Protein AF-A0A1X7SDQ3-F1 (afdb_monomer_lite)

InterPro domains:
  IPR031248 E3 ubiquitin-protein ligase RNF213 [PTHR22605] (2-149)

Secondary structure (DSSP, 8-state):
---HHHHHHHHHHHHHHHHHHSHHHHTHHHHHHH-HHHHHHHSSHHHHHHHHHHHHHHHHHHHHHHHHTGGGGGGGGTS--HHHHHHHHHHHT-TTTS---HHHHHTTS-SSTTPPPSS-EETTEE--SSS-----STTHHHHHHHHHHHHHHHHHT-

Organism: Amphimedon queenslandica (NCBI:txid400682)

Structure (mmCIF, N/CA/C/O backbone):
data_AF-A0A1X7SDQ3-F1
#
_entry.id   AF-A0A1X7SDQ3-F1
#
loop_
_atom_site.group_PDB
_atom_site.id
_atom_site.type_symbol
_atom_site.label_atom_id
_atom_site.label_alt_id
_atom_site.label_comp_id
_atom_site.label_asym_id
_atom_site.label_entity_id
_atom_site.label_seq_id
_atom_site.pdbx_PDB_ins_code
_atom_site.Cartn_x
_atom_site.Cartn_y
_atom_site.Cartn_z
_atom_site.occupancy
_atom_site.B_iso_or_equiv
_atom_site.auth_seq_id
_atom_site.auth_comp_id
_atom_site.auth_asym_id
_atom_site.auth_atom_id
_atom_site.pdbx_PDB_model_num
ATOM 1 N N . SER A 1 1 ? 13.106 -14.505 -0.544 1.00 55.88 1 SER A N 1
ATOM 2 C CA . SER A 1 1 ? 12.450 -14.187 -1.820 1.00 55.88 1 SER A CA 1
ATOM 3 C C . SER A 1 1 ? 11.308 -13.265 -1.476 1.00 55.88 1 SER A C 1
ATOM 5 O O . SER A 1 1 ? 10.543 -13.595 -0.571 1.00 55.88 1 SER A O 1
ATOM 7 N N . ASP A 1 2 ? 11.290 -12.086 -2.084 1.00 82.88 2 ASP A N 1
ATOM 8 C CA . ASP A 1 2 ? 10.194 -11.136 -1.932 1.00 82.88 2 ASP A CA 1
ATOM 9 C C . ASP A 1 2 ? 8.931 -11.758 -2.527 1.00 82.88 2 ASP A C 1
ATOM 11 O O . ASP A 1 2 ? 8.990 -12.392 -3.575 1.00 82.88 2 ASP A O 1
ATOM 15 N N . THR A 1 3 ? 7.800 -11.640 -1.839 1.00 93.31 3 THR A N 1
ATOM 16 C CA . THR A 1 3 ? 6.519 -12.183 -2.313 1.00 93.31 3 THR A CA 1
ATOM 17 C C . THR A 1 3 ? 5.495 -11.069 -2.354 1.00 93.31 3 THR A C 1
ATOM 19 O O . THR A 1 3 ? 5.543 -10.158 -1.525 1.00 93.31 3 THR A O 1
ATOM 22 N N . PHE A 1 4 ? 4.530 -11.168 -3.270 1.00 93.75 4 PHE A N 1
ATOM 23 C CA . PHE A 1 4 ? 3.450 -10.188 -3.379 1.00 93.75 4 PHE A CA 1
ATOM 24 C C . PHE A 1 4 ? 2.727 -10.004 -2.038 1.00 93.75 4 PHE A C 1
ATOM 26 O O . PHE A 1 4 ? 2.557 -8.884 -1.566 1.00 93.75 4 PHE A O 1
ATOM 33 N N . TYR A 1 5 ? 2.368 -11.114 -1.381 1.00 94.81 5 TYR A N 1
ATOM 34 C CA . TYR A 1 5 ? 1.707 -11.090 -0.077 1.00 94.81 5 TYR A CA 1
ATOM 35 C C . TYR A 1 5 ? 2.574 -10.431 1.003 1.00 94.81 5 TYR A C 1
ATOM 37 O O . TYR A 1 5 ? 2.084 -9.588 1.749 1.00 94.81 5 TYR A O 1
ATOM 45 N N . GLY A 1 6 ? 3.863 -10.780 1.076 1.00 95.75 6 GLY A N 1
ATOM 46 C CA . GLY A 1 6 ? 4.777 -10.203 2.062 1.00 95.75 6 GLY A CA 1
ATOM 47 C C . GLY A 1 6 ? 4.927 -8.689 1.904 1.00 95.75 6 GLY A C 1
ATOM 48 O O . GLY A 1 6 ? 4.816 -7.961 2.889 1.00 95.75 6 GLY A O 1
ATOM 49 N N . ALA A 1 7 ? 5.109 -8.219 0.670 1.00 96.00 7 ALA A N 1
ATOM 50 C CA . ALA A 1 7 ? 5.197 -6.797 0.352 1.00 96.00 7 ALA A CA 1
ATOM 51 C C . ALA A 1 7 ? 3.889 -6.057 0.667 1.00 96.00 7 ALA A C 1
ATOM 53 O O . ALA A 1 7 ? 3.903 -5.017 1.321 1.00 96.00 7 ALA A O 1
ATOM 54 N N . LEU A 1 8 ? 2.746 -6.631 0.284 1.00 95.69 8 LEU A N 1
ATOM 55 C CA . LEU A 1 8 ? 1.432 -6.055 0.553 1.00 95.69 8 LEU A CA 1
ATOM 56 C C . LEU A 1 8 ? 1.159 -5.905 2.057 1.00 95.69 8 LEU A C 1
ATOM 58 O O . LEU A 1 8 ? 0.722 -4.845 2.505 1.00 95.69 8 LEU A O 1
ATOM 62 N N . VAL A 1 9 ? 1.434 -6.951 2.842 1.00 95.25 9 VAL A N 1
ATOM 63 C CA . VAL A 1 9 ? 1.284 -6.910 4.304 1.00 95.25 9 VAL A CA 1
ATOM 64 C C . VAL A 1 9 ? 2.193 -5.842 4.906 1.00 95.25 9 VAL A C 1
ATOM 66 O O . VAL A 1 9 ? 1.760 -5.122 5.803 1.00 95.25 9 VAL A O 1
ATOM 69 N N . LYS A 1 10 ? 3.427 -5.707 4.404 1.00 95.25 10 LYS A N 1
ATOM 70 C CA . LYS A 1 10 ? 4.376 -4.679 4.849 1.00 95.25 10 LYS A CA 1
ATOM 71 C C . LYS A 1 10 ? 3.822 -3.269 4.613 1.00 95.25 10 LYS A C 1
ATOM 73 O O . LYS A 1 10 ? 3.771 -2.473 5.545 1.00 95.25 10 LYS A O 1
ATOM 78 N N . HIS A 1 11 ? 3.308 -3.003 3.413 1.00 96.06 11 HIS A N 1
ATOM 79 C CA . HIS A 1 11 ? 2.692 -1.722 3.053 1.00 96.06 11 HIS A CA 1
ATOM 80 C C . HIS A 1 11 ? 1.476 -1.372 3.907 1.00 96.06 11 HIS A C 1
ATOM 82 O O . HIS A 1 11 ? 1.414 -0.282 4.473 1.00 96.06 11 HIS A O 1
ATOM 88 N N . ILE A 1 12 ? 0.530 -2.305 4.057 1.00 95.25 12 ILE A N 1
ATOM 89 C CA . ILE A 1 12 ? -0.651 -2.096 4.909 1.00 95.25 12 ILE A CA 1
ATOM 90 C C . ILE A 1 12 ? -0.219 -1.845 6.354 1.00 95.25 12 ILE A C 1
ATOM 92 O O . ILE A 1 12 ? -0.734 -0.933 6.998 1.00 95.25 12 ILE A O 1
ATOM 96 N N . LYS A 1 13 ? 0.747 -2.615 6.862 1.00 94.31 13 LYS A N 1
ATOM 97 C CA . LYS A 1 13 ? 1.272 -2.430 8.214 1.00 94.31 13 LYS A CA 1
ATOM 98 C C . LYS A 1 13 ? 1.842 -1.021 8.401 1.00 94.31 13 LYS A C 1
ATOM 100 O O . LYS A 1 13 ? 1.478 -0.369 9.373 1.00 94.31 13 LYS A O 1
ATOM 105 N N . ASN A 1 14 ? 2.662 -0.529 7.475 1.00 94.38 14 ASN A N 1
ATOM 106 C CA . ASN A 1 14 ? 3.242 0.814 7.567 1.00 94.38 14 ASN A CA 1
ATOM 107 C C . ASN A 1 14 ? 2.171 1.914 7.555 1.00 94.38 14 ASN A C 1
ATOM 109 O O . ASN A 1 14 ? 2.238 2.848 8.353 1.00 94.38 14 ASN A O 1
ATOM 113 N N . LEU A 1 15 ? 1.152 1.776 6.700 1.00 94.81 15 LEU A N 1
ATOM 114 C CA . LEU A 1 15 ? 0.012 2.697 6.650 1.00 94.81 15 LEU A CA 1
ATOM 115 C C . LEU A 1 15 ? -0.771 2.710 7.971 1.00 94.81 15 LEU A C 1
ATOM 117 O O . LEU A 1 15 ? -1.158 3.771 8.461 1.00 94.81 15 LEU A O 1
ATOM 121 N N . LEU A 1 16 ? -0.987 1.539 8.575 1.00 93.44 16 LEU A N 1
ATOM 122 C CA . LEU A 1 16 ? -1.638 1.428 9.881 1.00 93.44 16 LEU A CA 1
ATOM 123 C C . LEU A 1 16 ? -0.770 2.010 11.006 1.00 93.44 16 LEU A C 1
ATOM 125 O O . LEU A 1 16 ? -1.294 2.705 11.873 1.00 93.44 16 LEU A O 1
ATOM 129 N N . GLU A 1 17 ? 0.546 1.801 10.975 1.00 92.94 17 GLU A N 1
ATOM 130 C CA . GLU A 1 17 ? 1.472 2.416 11.932 1.00 92.94 17 GLU A CA 1
ATOM 131 C C . GLU A 1 17 ? 1.474 3.949 11.812 1.00 92.94 17 GLU A C 1
ATOM 133 O O . GLU A 1 17 ? 1.471 4.650 12.825 1.00 92.94 17 GLU A O 1
ATOM 138 N N . GLU A 1 18 ? 1.436 4.501 10.596 1.00 92.81 18 GLU A N 1
ATOM 139 C CA . GLU A 1 18 ? 1.295 5.944 10.373 1.00 92.81 18 GLU A CA 1
ATOM 140 C C . GLU A 1 18 ? -0.051 6.470 10.889 1.00 92.81 18 GLU A C 1
ATOM 142 O O . GLU A 1 18 ? -0.087 7.483 11.593 1.00 92.81 18 GLU A O 1
ATOM 147 N N . ARG A 1 19 ? -1.148 5.753 10.618 1.00 91.25 19 ARG A N 1
ATOM 148 C CA . ARG A 1 19 ? -2.482 6.059 11.154 1.00 91.25 19 ARG A CA 1
ATOM 149 C C . ARG A 1 19 ? -2.477 6.129 12.679 1.00 91.25 19 ARG A C 1
ATOM 151 O O . ARG A 1 19 ? -3.029 7.071 13.244 1.00 91.25 19 ARG A O 1
ATOM 158 N N . GLU A 1 20 ? -1.868 5.155 13.349 1.00 89.56 20 GLU A N 1
ATOM 159 C CA . GLU A 1 20 ? -1.868 5.043 14.814 1.00 89.56 20 GLU A CA 1
ATOM 160 C C . GLU A 1 20 ? -0.927 6.035 15.516 1.00 89.56 20 GLU A C 1
ATOM 162 O O . GLU A 1 20 ? -1.089 6.289 16.714 1.00 89.56 20 GLU A O 1
ATOM 167 N N . LYS A 1 21 ? 0.003 6.677 14.790 1.00 89.31 21 LYS A N 1
ATOM 168 C CA . LYS A 1 21 ? 0.759 7.832 15.316 1.00 89.31 21 LYS A CA 1
ATOM 169 C C . LYS A 1 21 ? -0.146 9.030 15.601 1.00 89.31 21 LYS A C 1
ATOM 171 O O . LYS A 1 21 ? 0.172 9.841 16.471 1.00 89.31 21 LYS A O 1
ATOM 176 N N . ASN A 1 22 ? -1.272 9.154 14.900 1.00 81.94 22 ASN A N 1
ATOM 177 C CA . ASN A 1 22 ? -2.256 10.185 15.190 1.00 81.94 22 ASN A CA 1
ATOM 178 C C . ASN A 1 22 ? -3.107 9.767 16.402 1.00 81.94 22 ASN A C 1
ATOM 180 O O . ASN A 1 22 ? -3.792 8.743 16.390 1.00 81.94 22 ASN A O 1
ATOM 184 N N . PHE A 1 23 ? -3.071 10.597 17.450 1.00 69.31 23 PHE A N 1
ATOM 185 C CA . PHE A 1 23 ? -3.709 10.337 18.744 1.00 69.31 23 PHE A CA 1
ATOM 186 C C . PHE A 1 23 ? -5.200 9.983 18.630 1.00 69.31 23 PHE A C 1
ATOM 188 O O . PHE A 1 23 ? -5.683 9.143 19.382 1.00 69.31 23 PHE A O 1
ATOM 195 N N . VAL A 1 24 ? -5.908 10.544 17.642 1.00 74.75 24 VAL A N 1
ATOM 196 C CA . VAL A 1 24 ? -7.335 10.273 17.392 1.00 74.75 24 VAL A CA 1
ATOM 197 C C . VAL A 1 24 ? -7.596 8.797 17.078 1.00 74.75 24 VAL A C 1
ATOM 199 O O . VAL A 1 24 ? -8.634 8.255 17.454 1.00 74.75 24 VAL A O 1
ATOM 202 N N . TYR A 1 25 ? -6.659 8.127 16.407 1.00 77.94 25 TYR A N 1
ATOM 203 C CA . TYR A 1 25 ? -6.814 6.728 16.018 1.00 77.94 25 TYR A CA 1
ATOM 204 C C . TYR A 1 25 ? -6.181 5.761 17.012 1.00 77.94 25 TYR A C 1
ATOM 206 O O . TYR A 1 25 ? -6.477 4.578 16.939 1.00 77.94 25 TYR A O 1
ATOM 214 N N . LYS A 1 26 ? -5.367 6.227 17.963 1.00 78.69 26 LYS A N 1
ATOM 215 C CA . LYS A 1 26 ? -4.633 5.361 18.898 1.00 78.69 26 LYS A CA 1
ATOM 216 C C . LYS A 1 26 ? -5.543 4.567 19.843 1.00 78.69 26 LYS A C 1
ATOM 218 O O . LYS A 1 26 ? -5.223 3.446 20.219 1.00 78.69 26 LYS A O 1
ATOM 223 N N . GLU A 1 27 ? -6.697 5.124 20.196 1.00 83.88 27 GLU A N 1
ATOM 224 C CA . GLU A 1 27 ? -7.660 4.508 21.119 1.00 83.88 27 GLU A CA 1
ATOM 225 C C . GLU A 1 27 ? -8.832 3.830 20.391 1.00 83.88 27 GLU A C 1
ATOM 227 O O . GLU A 1 27 ? -9.889 3.600 20.975 1.00 83.88 27 GLU A O 1
ATOM 232 N N . TRP A 1 28 ? -8.672 3.479 19.108 1.00 84.69 28 TRP A N 1
ATOM 233 C CA . TRP A 1 28 ? -9.765 2.927 18.300 1.00 84.69 28 TRP A CA 1
ATOM 234 C C . TRP A 1 28 ? -10.383 1.653 18.900 1.00 84.69 28 TRP A C 1
ATOM 236 O O . TRP A 1 28 ? -11.595 1.484 18.818 1.00 84.69 28 TRP A O 1
ATOM 246 N N . VAL A 1 29 ? -9.582 0.802 19.552 1.00 84.69 29 VAL A N 1
ATOM 247 C CA . VAL A 1 29 ? -10.059 -0.411 20.244 1.00 84.69 29 VAL A CA 1
ATOM 248 C C . VAL A 1 29 ? -10.933 -0.059 21.449 1.00 84.69 29 VAL A C 1
ATOM 250 O O . VAL A 1 29 ? -11.979 -0.672 21.655 1.00 84.69 29 VAL A O 1
ATOM 253 N N . LEU A 1 30 ? -10.523 0.943 22.236 1.00 84.00 30 LEU A N 1
ATOM 254 C CA . LEU A 1 30 ? -11.282 1.416 23.393 1.00 84.00 30 LEU A CA 1
ATOM 255 C C . LEU A 1 30 ? -12.601 2.053 22.945 1.00 84.00 30 LEU A C 1
ATOM 257 O O . LEU A 1 30 ? -13.651 1.739 23.497 1.00 84.00 30 LEU A O 1
ATOM 261 N N . ASN A 1 31 ? -12.557 2.880 21.898 1.00 83.81 31 ASN A N 1
ATOM 262 C CA . ASN A 1 31 ? -13.747 3.481 21.296 1.00 83.81 31 ASN A CA 1
ATOM 263 C C . ASN A 1 31 ? -14.741 2.415 20.816 1.00 83.81 31 ASN A C 1
ATOM 265 O O . ASN A 1 31 ? -15.950 2.576 20.974 1.00 83.81 31 ASN A O 1
ATOM 269 N N . GLU A 1 32 ? -14.236 1.309 20.271 1.00 84.06 32 GLU A N 1
ATOM 270 C CA . GLU A 1 32 ? -15.065 0.194 19.828 1.00 84.06 32 GLU A CA 1
ATOM 271 C C . GLU A 1 32 ? -15.698 -0.564 21.006 1.00 84.06 32 GLU A C 1
ATOM 273 O O . GLU A 1 32 ? -16.883 -0.889 20.969 1.00 84.06 32 GLU A O 1
ATOM 278 N N . ALA A 1 33 ? -14.941 -0.786 22.085 1.00 84.38 33 ALA A N 1
ATOM 279 C CA . ALA A 1 33 ? -15.425 -1.445 23.300 1.00 84.38 33 ALA A CA 1
ATOM 280 C C . ALA A 1 33 ? -16.473 -0.616 24.063 1.00 84.38 33 ALA A C 1
ATOM 282 O O . ALA A 1 33 ? -17.380 -1.178 24.676 1.00 84.38 33 ALA A O 1
ATOM 283 N N . LEU A 1 34 ? -16.360 0.715 24.025 1.00 83.44 34 LEU A N 1
ATOM 284 C CA . LEU A 1 34 ? -17.305 1.640 24.659 1.00 83.44 34 LEU A CA 1
ATOM 285 C C . LEU A 1 34 ? -18.580 1.861 23.828 1.00 83.44 34 LEU A C 1
ATOM 287 O O . LEU A 1 34 ? -19.550 2.427 24.332 1.00 83.44 34 LEU A O 1
ATOM 291 N N . SER A 1 35 ? -18.610 1.411 22.570 1.00 80.75 35 SER A N 1
ATOM 292 C CA . SER A 1 35 ? -19.757 1.591 21.683 1.00 80.75 35 SER A CA 1
ATOM 293 C C . SER A 1 35 ? -20.789 0.470 21.851 1.00 80.75 35 SER A C 1
ATOM 295 O O . SER A 1 35 ? -20.752 -0.570 21.189 1.00 80.75 35 SER A O 1
ATOM 297 N N . THR A 1 36 ? -21.762 0.699 22.734 1.00 74.94 36 THR A N 1
ATOM 298 C CA . THR A 1 36 ? -22.872 -0.233 22.997 1.00 74.94 36 THR A CA 1
ATOM 299 C C . THR A 1 36 ? -23.727 -0.516 21.757 1.00 74.94 36 THR A C 1
ATOM 301 O O . THR A 1 36 ? -24.163 -1.650 21.569 1.00 74.94 36 THR A O 1
ATOM 304 N N . GLU A 1 37 ? -23.910 0.465 20.871 1.00 79.50 37 GLU A N 1
ATOM 305 C CA . GLU A 1 37 ? -24.633 0.314 19.597 1.00 79.50 37 GLU A CA 1
ATOM 306 C C . GLU A 1 37 ? -23.943 -0.679 18.646 1.00 79.50 37 GLU A C 1
ATOM 308 O O . GLU A 1 37 ? -24.580 -1.533 18.018 1.00 79.50 37 GLU A O 1
ATOM 313 N N . LYS A 1 38 ? -22.610 -0.618 18.567 1.00 75.38 38 LYS A N 1
ATOM 314 C CA . LYS A 1 38 ? -21.827 -1.528 17.726 1.00 75.38 38 LYS A CA 1
ATOM 315 C C . LYS A 1 38 ? -21.789 -2.942 18.294 1.00 75.38 38 LYS A C 1
ATOM 317 O O . LYS A 1 38 ? -21.926 -3.907 17.547 1.00 75.38 38 LYS A O 1
ATOM 322 N N . LEU A 1 39 ? -21.707 -3.079 19.618 1.00 75.69 39 LEU A N 1
ATOM 323 C CA . LEU A 1 39 ? -21.813 -4.377 20.294 1.00 75.69 39 LEU A CA 1
ATOM 324 C C . LEU A 1 39 ? -23.167 -5.053 20.037 1.00 75.69 39 LEU A C 1
ATOM 326 O O . LEU A 1 39 ? -23.208 -6.255 19.777 1.00 75.69 39 LEU A O 1
ATOM 330 N N . GLN A 1 40 ? -24.261 -4.287 20.029 1.00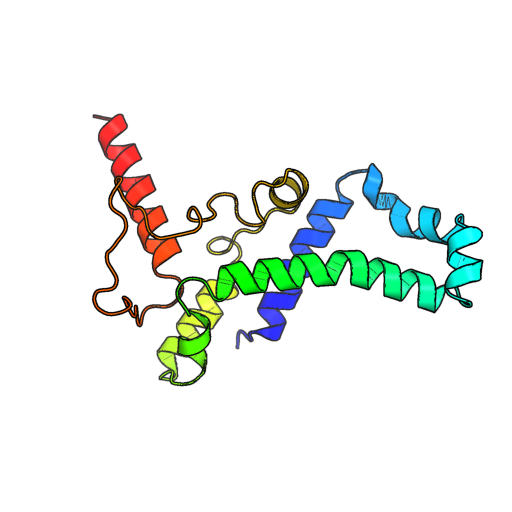 75.81 40 GLN A N 1
ATOM 331 C CA . GLN A 1 40 ? -25.598 -4.814 19.736 1.00 75.81 40 GLN A CA 1
ATOM 332 C C . GLN A 1 40 ? -25.747 -5.296 18.284 1.00 75.81 40 GLN A C 1
ATOM 334 O O . GLN A 1 40 ? -26.390 -6.315 18.045 1.00 75.81 40 GLN A O 1
ATOM 339 N N . SER A 1 41 ? -25.127 -4.613 17.317 1.00 75.19 41 SER A N 1
ATOM 340 C CA . SER A 1 41 ? -25.185 -4.983 15.891 1.00 75.19 41 SER A CA 1
ATOM 341 C C . SER A 1 41 ? -24.162 -6.054 15.467 1.00 75.19 41 SER A C 1
ATOM 343 O O . SER A 1 41 ? -24.346 -6.730 14.448 1.00 75.19 41 SER A O 1
ATOM 345 N N . GLY A 1 42 ? -23.070 -6.229 16.218 1.00 69.06 42 GLY A N 1
ATOM 346 C CA . GLY A 1 42 ? -22.037 -7.245 15.966 1.00 69.06 42 GLY A CA 1
ATOM 347 C C . GLY A 1 42 ? -22.178 -8.535 16.775 1.00 69.06 42 GLY A C 1
ATOM 348 O O . GLY A 1 42 ? -21.550 -9.542 16.434 1.00 69.06 42 GLY A O 1
ATOM 349 N N . GLY A 1 43 ? -23.004 -8.530 17.823 1.00 81.00 43 GLY A N 1
ATOM 350 C CA . GLY A 1 43 ? -23.247 -9.663 18.716 1.00 81.00 43 GLY A CA 1
ATOM 351 C C . GLY A 1 43 ? -22.095 -9.924 19.691 1.00 81.00 43 GLY A C 1
ATOM 352 O O . GLY A 1 43 ? -22.304 -9.920 20.901 1.00 81.00 43 GLY A O 1
ATOM 353 N N . THR A 1 44 ? -20.874 -10.129 19.186 1.00 85.19 44 THR A N 1
ATOM 354 C CA . THR A 1 44 ? -19.661 -10.332 19.997 1.00 85.19 44 THR A CA 1
ATOM 355 C C . THR A 1 44 ? -18.646 -9.217 19.761 1.00 85.19 44 THR A C 1
ATOM 357 O O . THR A 1 44 ? -18.528 -8.691 18.655 1.00 85.19 44 THR A O 1
ATOM 360 N N . PHE A 1 45 ? -17.857 -8.887 20.787 1.00 80.81 45 PHE A N 1
ATOM 361 C CA . PHE A 1 45 ? -16.790 -7.888 20.669 1.00 80.81 45 PHE A CA 1
ATOM 362 C C . PHE A 1 45 ? -15.762 -8.247 19.582 1.00 80.81 45 PHE A C 1
ATOM 364 O O . PHE A 1 45 ? -15.331 -7.376 18.835 1.00 80.81 45 PHE A O 1
ATOM 371 N N . GLN A 1 46 ? -15.429 -9.533 19.428 1.00 86.12 46 GLN A N 1
ATOM 372 C CA . GLN A 1 46 ? -14.543 -10.007 18.362 1.00 86.12 46 GLN A CA 1
ATOM 373 C C . GLN A 1 46 ? -15.091 -9.670 16.970 1.00 86.12 46 GLN A C 1
ATOM 375 O O . GLN A 1 46 ? -14.356 -9.135 16.148 1.00 86.12 46 GLN A O 1
ATOM 380 N N . ASN A 1 47 ? -16.378 -9.930 16.715 1.00 85.94 47 ASN A N 1
ATOM 381 C CA . ASN A 1 47 ? -16.994 -9.625 15.422 1.00 85.94 47 ASN A CA 1
ATOM 382 C C . ASN A 1 47 ? -16.969 -8.124 15.125 1.00 85.94 47 ASN A C 1
ATOM 384 O O . ASN A 1 47 ? -16.742 -7.722 13.986 1.00 85.94 47 ASN A O 1
ATOM 388 N N . VAL A 1 48 ? -17.201 -7.300 16.147 1.00 86.88 48 VAL A N 1
ATOM 389 C CA . VAL A 1 48 ? -17.141 -5.842 16.026 1.00 86.88 48 VAL A CA 1
ATOM 390 C C . VAL A 1 48 ? -15.718 -5.383 15.691 1.00 86.88 48 VAL A C 1
ATOM 392 O O . VAL A 1 48 ? -15.535 -4.621 14.745 1.00 86.88 48 VAL A O 1
ATOM 395 N N . LEU A 1 49 ? -14.700 -5.899 16.389 1.00 85.38 49 LEU A N 1
ATOM 396 C CA . LEU A 1 49 ? -13.300 -5.586 16.091 1.00 85.38 49 LEU A CA 1
ATOM 397 C C . LEU A 1 49 ? -12.890 -6.019 14.683 1.00 85.38 49 LEU A C 1
ATOM 399 O O . LEU A 1 49 ? -12.256 -5.240 13.977 1.00 85.38 49 LEU A O 1
ATOM 403 N N . THR A 1 50 ? -13.254 -7.232 14.259 1.00 85.69 50 THR A N 1
ATOM 404 C CA . THR A 1 50 ? -12.945 -7.721 12.909 1.00 85.69 50 THR A CA 1
ATOM 405 C C . THR A 1 50 ? -13.594 -6.839 11.848 1.00 85.69 50 THR A C 1
ATOM 407 O O . THR A 1 50 ? -12.895 -6.384 10.951 1.00 85.69 50 THR A O 1
ATOM 410 N N . ARG A 1 51 ? -14.879 -6.486 11.995 1.00 87.56 51 ARG A N 1
ATOM 411 C CA . ARG A 1 51 ? -15.542 -5.543 11.077 1.00 87.56 51 ARG A CA 1
ATOM 412 C C . ARG A 1 51 ? -14.845 -4.189 11.047 1.00 87.56 51 ARG A C 1
ATOM 414 O O . ARG A 1 51 ? -14.649 -3.630 9.976 1.00 87.56 51 ARG A O 1
ATOM 421 N N . ARG A 1 52 ? -14.438 -3.667 12.207 1.00 87.69 52 ARG A N 1
ATOM 422 C CA . ARG A 1 52 ? -13.737 -2.384 12.277 1.00 87.69 52 ARG A CA 1
ATOM 423 C C . ARG A 1 52 ? -12.369 -2.432 11.599 1.00 87.69 52 ARG A C 1
ATOM 425 O O . ARG A 1 52 ? -11.965 -1.449 10.984 1.00 87.69 52 ARG A O 1
ATOM 432 N N . LEU A 1 53 ? -11.657 -3.551 11.711 1.00 87.06 53 LEU A N 1
ATOM 433 C CA . LEU A 1 53 ? -10.413 -3.778 10.980 1.00 87.06 53 LEU A CA 1
ATOM 434 C C . LEU A 1 53 ? -10.672 -3.856 9.476 1.00 87.06 53 LEU A C 1
ATOM 436 O O . LEU A 1 53 ? -9.978 -3.179 8.725 1.00 87.06 53 LEU A O 1
ATOM 440 N N . ASP A 1 54 ? -11.694 -4.594 9.047 1.00 89.31 54 ASP A N 1
ATOM 441 C CA . ASP A 1 54 ? -12.083 -4.703 7.639 1.00 89.31 54 ASP A CA 1
ATOM 442 C C . ASP A 1 54 ? -12.438 -3.330 7.045 1.00 89.31 54 ASP A C 1
ATOM 444 O O . ASP A 1 54 ? -11.949 -2.978 5.975 1.00 89.31 54 ASP A O 1
ATOM 448 N N . GLU A 1 55 ? -13.196 -2.499 7.767 1.00 90.06 55 GLU A N 1
ATOM 449 C CA . GLU A 1 55 ? -13.528 -1.119 7.371 1.00 90.06 55 GLU A CA 1
ATOM 450 C C . GLU A 1 55 ? -12.298 -0.234 7.129 1.00 90.06 55 GLU A C 1
ATOM 452 O O . GLU A 1 55 ? -12.383 0.748 6.393 1.00 90.06 55 GLU A O 1
ATOM 457 N N . VAL A 1 56 ? -11.165 -0.542 7.764 1.00 90.38 56 VAL A N 1
ATOM 458 C CA . VAL A 1 56 ? -9.916 0.216 7.610 1.00 90.38 56 VAL A CA 1
ATOM 459 C C . VAL A 1 56 ? -9.010 -0.431 6.565 1.00 90.38 56 VAL A C 1
ATOM 461 O O . VAL A 1 56 ? -8.442 0.269 5.734 1.00 90.38 56 VAL A O 1
ATOM 464 N N . ILE A 1 57 ? -8.867 -1.756 6.593 1.00 92.56 57 ILE A N 1
ATOM 465 C CA . ILE A 1 57 ? -7.926 -2.495 5.749 1.00 92.56 57 ILE A CA 1
ATOM 466 C C . ILE A 1 57 ? -8.452 -2.638 4.321 1.00 92.56 57 ILE A C 1
ATOM 468 O O . ILE A 1 57 ? -7.667 -2.481 3.391 1.00 92.56 57 ILE A O 1
ATOM 472 N N . ILE A 1 58 ? -9.749 -2.908 4.121 1.00 92.75 58 ILE A N 1
ATOM 473 C CA . ILE A 1 58 ? -10.317 -3.125 2.779 1.00 92.75 58 ILE A CA 1
ATOM 474 C C . ILE A 1 58 ? -10.113 -1.900 1.878 1.00 92.75 58 ILE A C 1
ATOM 476 O O . ILE A 1 58 ? -9.629 -2.090 0.760 1.00 92.75 58 ILE A O 1
ATOM 480 N N . PRO A 1 59 ? -10.411 -0.660 2.319 1.00 92.06 59 PRO A N 1
ATOM 481 C CA . PRO A 1 59 ? -10.141 0.516 1.503 1.00 92.06 59 PRO A CA 1
ATOM 482 C C . PRO A 1 59 ? -8.657 0.660 1.173 1.00 92.06 59 PRO A C 1
ATOM 484 O O . PRO A 1 59 ? -8.325 0.778 0.003 1.00 92.06 59 PRO A O 1
ATOM 487 N N . LEU A 1 60 ? -7.760 0.546 2.162 1.00 93.50 60 LEU A N 1
ATOM 488 C CA . LEU A 1 60 ? -6.314 0.639 1.924 1.00 93.50 60 LEU A CA 1
ATOM 489 C C . LEU A 1 60 ? -5.833 -0.418 0.924 1.00 93.50 60 LEU A C 1
ATOM 491 O O . LEU A 1 60 ? -5.045 -0.118 0.036 1.00 93.50 60 LEU A O 1
ATOM 495 N N . PHE A 1 61 ? -6.330 -1.648 1.039 1.00 94.12 61 PHE A N 1
ATOM 496 C CA . PHE A 1 61 ? -6.018 -2.726 0.111 1.00 94.12 61 PHE A CA 1
ATOM 497 C C . PHE A 1 61 ? -6.479 -2.411 -1.316 1.00 94.12 61 PHE A C 1
ATOM 499 O O . PHE A 1 61 ? -5.692 -2.562 -2.249 1.00 94.12 61 PHE A O 1
ATOM 506 N N . ALA A 1 62 ? -7.721 -1.954 -1.494 1.00 92.50 62 ALA A N 1
ATOM 507 C CA . ALA A 1 62 ? -8.253 -1.591 -2.808 1.00 92.50 62 ALA A CA 1
ATOM 508 C C . ALA A 1 62 ? -7.433 -0.474 -3.469 1.00 92.50 62 ALA A C 1
ATOM 510 O O . ALA A 1 62 ? -7.196 -0.492 -4.674 1.00 92.50 62 ALA A O 1
ATOM 511 N N . ASP A 1 63 ? -6.964 0.466 -2.663 1.00 91.81 63 ASP A N 1
ATOM 512 C CA . ASP A 1 63 ? -6.269 1.664 -3.107 1.00 91.81 63 ASP A CA 1
ATOM 513 C C . ASP A 1 63 ? -4.780 1.364 -3.415 1.00 91.81 63 ASP A C 1
ATOM 515 O O . ASP A 1 63 ? -4.226 1.861 -4.399 1.00 91.81 63 ASP A O 1
ATOM 519 N N . ILE A 1 64 ? -4.158 0.429 -2.675 1.00 94.44 64 ILE A N 1
ATOM 520 C CA . ILE A 1 64 ? -2.876 -0.194 -3.059 1.00 94.44 64 ILE A CA 1
ATOM 521 C C . ILE A 1 64 ? -3.033 -0.945 -4.381 1.00 94.44 64 ILE A C 1
ATOM 523 O O . ILE A 1 64 ? -2.194 -0.778 -5.263 1.00 94.44 64 ILE A O 1
ATOM 527 N N . LEU A 1 65 ? -4.087 -1.758 -4.535 1.00 92.06 65 LEU A N 1
ATOM 528 C CA . LEU A 1 65 ? -4.348 -2.499 -5.773 1.00 92.06 65 LEU A CA 1
ATOM 529 C C . LEU A 1 65 ? -4.493 -1.567 -6.975 1.00 92.06 65 LEU A C 1
ATOM 531 O O . LEU A 1 65 ? -3.879 -1.816 -8.009 1.00 92.06 65 LEU A O 1
ATOM 535 N N . LEU A 1 66 ? -5.251 -0.481 -6.819 1.00 90.38 66 LEU A N 1
ATOM 536 C CA . LEU A 1 66 ? -5.423 0.532 -7.854 1.00 90.38 66 LEU A CA 1
ATOM 537 C C . LEU A 1 66 ? -4.080 1.144 -8.274 1.00 90.38 66 LEU A C 1
ATOM 539 O O . LEU A 1 66 ? -3.829 1.316 -9.463 1.00 90.38 66 LEU A O 1
ATOM 543 N N . PHE A 1 67 ? -3.200 1.432 -7.312 1.00 91.19 67 PHE A N 1
ATOM 544 C CA . PHE A 1 67 ? -1.860 1.936 -7.596 1.00 91.19 67 PHE A CA 1
ATOM 545 C C . PHE A 1 67 ? -0.975 0.899 -8.305 1.00 91.19 67 PHE A C 1
ATOM 547 O O . PHE A 1 67 ? -0.318 1.226 -9.292 1.00 91.19 67 PHE A O 1
ATOM 554 N N . VAL A 1 68 ? -0.923 -0.348 -7.820 1.00 92.44 68 VAL A N 1
ATOM 555 C CA . VAL A 1 68 ? -0.009 -1.361 -8.383 1.00 92.44 68 VAL A CA 1
ATOM 556 C C . VAL A 1 68 ? -0.476 -1.920 -9.720 1.00 92.44 68 VAL A C 1
ATOM 558 O O . VAL A 1 68 ? 0.361 -2.435 -10.460 1.00 92.44 68 VAL A O 1
ATOM 561 N N . ASP A 1 69 ? -1.772 -1.836 -10.030 1.00 90.88 69 ASP A N 1
ATOM 562 C CA . ASP A 1 69 ? -2.339 -2.242 -11.321 1.00 90.88 69 ASP A CA 1
ATOM 563 C C . ASP A 1 69 ? -2.444 -1.088 -12.323 1.00 90.88 69 ASP A C 1
ATOM 565 O O . ASP A 1 69 ? -2.977 -1.244 -13.424 1.00 90.88 69 ASP A O 1
ATOM 569 N N . HIS A 1 70 ? -1.906 0.083 -11.974 1.00 86.81 70 HIS A N 1
ATOM 570 C CA . HIS A 1 70 ? -1.861 1.209 -12.894 1.00 86.81 70 HIS A CA 1
ATOM 571 C C . HIS A 1 70 ? -1.141 0.808 -14.189 1.00 86.81 70 HIS A C 1
ATOM 573 O O . HIS A 1 70 ? -0.121 0.117 -14.160 1.00 86.81 70 HIS A O 1
ATOM 579 N N . TYR A 1 71 ? -1.708 1.188 -15.338 1.00 85.69 71 TYR A N 1
ATOM 580 C CA . TYR A 1 71 ? -1.274 0.725 -16.666 1.00 85.69 71 TYR A CA 1
ATOM 581 C C . TYR A 1 71 ? -1.180 -0.809 -16.808 1.00 85.69 71 TYR A C 1
ATOM 583 O O . TYR A 1 71 ? -0.291 -1.320 -17.489 1.00 85.69 71 TYR A O 1
ATOM 591 N N . SER A 1 72 ? -2.080 -1.551 -16.151 1.00 88.25 72 SER A N 1
ATOM 592 C CA . SER A 1 72 ? -2.135 -3.020 -16.197 1.00 88.25 72 SER A CA 1
ATOM 593 C C . SER A 1 72 ? -0.852 -3.706 -15.720 1.00 88.25 72 SER A C 1
ATOM 595 O O . SER A 1 72 ? -0.490 -4.792 -16.178 1.00 88.25 72 SER A O 1
ATOM 597 N N . ASN A 1 73 ? -0.145 -3.084 -14.783 1.00 91.31 73 ASN A N 1
ATOM 598 C CA . ASN A 1 73 ? 1.145 -3.558 -14.299 1.00 91.31 73 ASN A CA 1
ATOM 599 C C . ASN A 1 73 ? 1.077 -4.907 -13.562 1.00 91.31 73 ASN A C 1
ATOM 601 O O . ASN A 1 73 ? 2.093 -5.601 -13.511 1.00 91.31 73 ASN A O 1
ATOM 605 N N . LEU A 1 74 ? -0.091 -5.351 -13.068 1.00 92.12 74 LEU A N 1
ATOM 606 C CA . LEU A 1 74 ? -0.243 -6.720 -12.552 1.00 92.12 74 LEU A CA 1
ATOM 607 C C . LEU A 1 74 ? -0.261 -7.779 -13.661 1.00 92.12 74 LEU A C 1
ATOM 609 O O . LEU A 1 74 ? 0.071 -8.935 -13.393 1.00 92.12 74 LEU A O 1
ATOM 613 N N . ASN A 1 75 ? -0.594 -7.425 -14.909 1.00 90.56 75 ASN A N 1
ATOM 614 C CA . ASN A 1 75 ? -0.529 -8.380 -16.022 1.00 90.56 75 ASN A CA 1
ATOM 615 C C . ASN A 1 75 ? 0.909 -8.833 -16.299 1.00 90.56 75 ASN A C 1
ATOM 617 O O . ASN A 1 75 ? 1.105 -9.959 -16.755 1.00 90.56 75 ASN A O 1
ATOM 621 N N . LEU A 1 76 ? 1.910 -8.026 -15.922 1.00 91.12 76 LEU A N 1
ATOM 622 C CA . LEU A 1 76 ? 3.314 -8.424 -15.996 1.00 91.12 76 LEU A CA 1
ATOM 623 C C . LEU A 1 76 ? 3.603 -9.673 -15.161 1.00 91.12 76 LEU A C 1
ATOM 625 O O . LEU A 1 76 ? 4.475 -10.432 -15.546 1.00 91.12 76 LEU A O 1
ATOM 629 N N . LEU A 1 77 ? 2.863 -9.933 -14.078 1.00 90.12 77 LEU A N 1
ATOM 630 C CA . LEU A 1 77 ? 3.058 -11.118 -13.234 1.00 90.12 77 LEU A CA 1
ATOM 631 C C . LEU A 1 77 ? 2.435 -12.399 -13.815 1.00 90.12 77 LEU A C 1
ATOM 633 O O . LEU A 1 77 ? 2.790 -13.490 -13.383 1.00 90.12 77 LEU A O 1
ATOM 637 N N . LYS A 1 78 ? 1.503 -12.299 -14.775 1.00 81.50 78 LYS A N 1
ATOM 638 C CA . LYS A 1 78 ? 0.819 -13.471 -15.360 1.00 81.50 78 LYS A CA 1
ATOM 639 C C . LYS A 1 78 ? 1.647 -14.160 -16.444 1.00 81.50 78 LYS A C 1
ATOM 641 O O . LYS A 1 78 ? 1.577 -15.375 -16.587 1.00 81.50 78 LYS A O 1
ATOM 646 N N . GLU A 1 79 ? 2.402 -13.374 -17.208 1.00 68.25 79 GLU A N 1
ATOM 647 C CA . GLU A 1 79 ? 3.150 -13.817 -18.396 1.00 68.25 79 GLU A CA 1
ATOM 648 C C . GLU A 1 79 ? 4.653 -13.493 -18.285 1.00 68.25 79 GLU A C 1
ATOM 650 O O . GLU A 1 79 ? 5.388 -13.487 -19.277 1.00 68.25 79 GLU A O 1
ATOM 655 N N . ALA A 1 80 ? 5.126 -13.189 -17.071 1.00 70.44 80 ALA A N 1
ATOM 656 C CA . ALA A 1 80 ? 6.497 -12.766 -16.828 1.00 70.44 80 ALA A CA 1
ATOM 657 C C . ALA A 1 80 ? 7.513 -13.878 -17.094 1.00 70.44 80 ALA A C 1
ATOM 659 O O . ALA A 1 80 ? 7.354 -15.031 -16.701 1.00 70.44 80 ALA A O 1
ATOM 660 N N . ARG A 1 81 ? 8.650 -13.467 -17.657 1.00 83.00 81 ARG A N 1
ATOM 661 C CA . ARG A 1 81 ? 9.918 -14.178 -17.458 1.00 83.00 81 ARG A CA 1
ATOM 662 C C . ARG A 1 81 ? 10.351 -13.983 -16.002 1.00 83.00 81 ARG A C 1
ATOM 664 O O . ARG A 1 81 ? 10.161 -12.886 -15.481 1.00 83.00 81 ARG A O 1
ATOM 671 N N . ASP A 1 82 ? 11.015 -14.968 -15.397 1.00 86.56 82 ASP A N 1
ATOM 672 C CA . ASP A 1 82 ? 11.417 -14.960 -13.975 1.00 86.56 82 ASP A CA 1
ATOM 673 C C . ASP A 1 82 ? 12.059 -13.641 -13.510 1.00 86.56 82 ASP A C 1
ATOM 675 O O . ASP A 1 82 ? 11.816 -13.172 -12.402 1.00 86.56 82 ASP A O 1
ATOM 679 N N . TYR A 1 83 ? 12.866 -12.998 -14.360 1.00 89.69 83 TYR A N 1
ATOM 680 C CA . TYR A 1 83 ? 13.527 -11.738 -14.012 1.00 89.69 83 TYR A CA 1
ATOM 681 C C . TYR A 1 83 ? 12.568 -10.534 -13.946 1.00 89.69 83 TYR A C 1
ATOM 683 O O . TYR A 1 83 ? 12.834 -9.591 -13.205 1.00 89.69 83 TYR A O 1
ATOM 691 N N . VAL A 1 84 ? 11.475 -10.533 -14.721 1.00 92.81 84 VAL A N 1
ATOM 692 C CA . VAL A 1 84 ? 10.457 -9.468 -14.699 1.00 92.81 84 VAL A CA 1
ATOM 693 C C . VAL A 1 84 ? 9.654 -9.570 -13.413 1.00 92.81 84 VAL A C 1
ATOM 695 O O . VAL A 1 84 ? 9.460 -8.559 -12.747 1.00 92.81 84 VAL A O 1
ATOM 698 N N . GLU A 1 85 ? 9.251 -10.785 -13.035 1.00 93.06 85 GLU A N 1
ATOM 699 C CA . GLU A 1 85 ? 8.587 -11.045 -11.756 1.00 93.06 85 GLU A CA 1
ATOM 700 C C . GLU A 1 85 ? 9.487 -10.644 -10.581 1.00 93.06 85 GLU A C 1
ATOM 702 O O . GLU A 1 85 ? 9.055 -9.903 -9.700 1.00 93.06 85 GLU A O 1
ATOM 707 N N . GLN A 1 86 ? 10.760 -11.057 -10.595 1.00 94.25 86 GLN A N 1
ATOM 708 C CA . GLN A 1 86 ? 11.722 -10.673 -9.559 1.00 94.25 86 GLN A CA 1
ATOM 709 C C . GLN A 1 86 ? 11.875 -9.154 -9.458 1.00 94.25 86 GLN A C 1
ATOM 711 O O . GLN A 1 86 ? 11.799 -8.612 -8.359 1.00 94.25 86 GLN A O 1
ATOM 716 N N . LEU A 1 87 ? 12.038 -8.453 -10.585 1.00 94.62 87 LEU A N 1
ATOM 717 C CA . LEU A 1 87 ? 12.141 -6.995 -10.595 1.00 94.62 87 LEU A CA 1
ATOM 718 C C . LEU A 1 87 ? 10.862 -6.332 -10.071 1.00 94.62 87 LEU A C 1
ATOM 720 O O . LEU A 1 87 ? 10.940 -5.406 -9.266 1.00 94.62 87 LEU A O 1
ATOM 724 N N . TRP A 1 88 ? 9.696 -6.817 -10.500 1.00 95.88 88 TRP A N 1
ATOM 725 C CA . TRP A 1 88 ? 8.398 -6.326 -10.045 1.00 95.88 88 TRP A CA 1
ATOM 726 C C . TRP A 1 88 ? 8.279 -6.445 -8.524 1.00 95.88 88 TRP A C 1
ATOM 728 O O . TRP A 1 88 ? 7.972 -5.464 -7.845 1.00 95.88 88 TRP A O 1
ATOM 738 N N . LEU A 1 89 ? 8.593 -7.624 -7.978 1.00 96.06 89 LEU A N 1
ATOM 739 C CA . LEU A 1 89 ? 8.530 -7.903 -6.543 1.00 96.06 89 LEU A CA 1
ATOM 740 C C . LEU A 1 89 ? 9.566 -7.097 -5.758 1.00 96.06 89 LEU A C 1
ATOM 742 O O . LEU A 1 89 ? 9.241 -6.598 -4.682 1.00 96.06 89 LEU A O 1
ATOM 746 N N . SER A 1 90 ? 10.774 -6.912 -6.293 1.00 95.50 90 SER A N 1
ATOM 747 C CA . SER A 1 90 ? 11.809 -6.089 -5.661 1.00 95.50 90 SER A CA 1
ATOM 748 C C . SER A 1 90 ? 11.445 -4.605 -5.628 1.00 95.50 90 SER A C 1
ATOM 750 O O . SER A 1 90 ? 11.705 -3.953 -4.620 1.00 95.50 90 SER A O 1
ATOM 752 N N . ILE A 1 91 ? 10.818 -4.064 -6.680 1.00 95.19 91 ILE A N 1
ATOM 753 C CA . ILE A 1 91 ? 10.325 -2.678 -6.668 1.00 95.19 91 ILE A CA 1
ATOM 754 C C . ILE A 1 91 ? 9.171 -2.548 -5.677 1.00 95.19 91 ILE A C 1
ATOM 756 O O . ILE A 1 91 ? 9.213 -1.677 -4.812 1.00 95.19 91 ILE A O 1
ATOM 760 N N . PHE A 1 92 ? 8.176 -3.436 -5.754 1.00 96.12 92 PHE A N 1
ATOM 761 C CA . PHE A 1 92 ? 7.018 -3.372 -4.868 1.00 96.12 92 PHE A CA 1
ATOM 762 C C . PHE A 1 92 ? 7.399 -3.540 -3.394 1.00 96.12 92 PHE A C 1
ATOM 764 O O . PHE A 1 92 ? 6.806 -2.898 -2.539 1.00 96.12 92 PHE A O 1
ATOM 771 N N . SER A 1 93 ? 8.408 -4.351 -3.073 1.00 95.38 93 SER A N 1
ATOM 772 C CA . SER A 1 93 ? 8.864 -4.561 -1.689 1.00 95.38 93 SER A CA 1
ATOM 773 C C . SER A 1 93 ? 9.735 -3.426 -1.140 1.00 95.38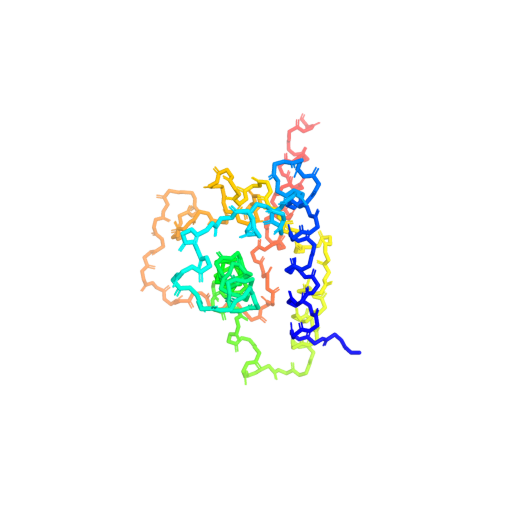 93 SER A C 1
ATOM 775 O O . SER A 1 93 ? 10.030 -3.407 0.061 1.00 95.38 93 SER A O 1
ATOM 777 N N . ASN A 1 94 ? 10.169 -2.499 -1.997 1.00 93.25 94 ASN A N 1
ATOM 778 C CA . ASN A 1 94 ? 11.036 -1.392 -1.624 1.00 93.25 94 ASN A CA 1
ATOM 779 C C . ASN A 1 94 ? 10.210 -0.160 -1.220 1.00 93.25 94 ASN A C 1
ATOM 781 O O . ASN A 1 94 ? 9.612 0.514 -2.055 1.00 93.25 94 ASN A O 1
ATOM 785 N N . GLU A 1 95 ? 10.233 0.160 0.072 1.00 88.38 95 GLU A N 1
ATOM 786 C CA . GLU A 1 95 ? 9.493 1.281 0.675 1.00 88.38 95 GLU A CA 1
ATOM 787 C C . GLU A 1 95 ? 10.047 2.663 0.301 1.00 88.38 95 GLU A C 1
ATOM 789 O O . GLU A 1 95 ? 9.358 3.662 0.482 1.00 88.38 95 GLU A O 1
ATOM 794 N N . GLU A 1 96 ? 11.270 2.738 -0.228 1.00 86.88 96 GLU A N 1
ATOM 795 C CA . GLU A 1 96 ? 11.835 3.987 -0.751 1.00 86.88 96 GLU A CA 1
ATOM 796 C C . GLU A 1 96 ? 11.342 4.283 -2.173 1.00 86.88 96 GLU A C 1
ATOM 798 O O . GLU A 1 96 ? 11.310 5.441 -2.586 1.00 86.88 96 GLU A O 1
ATOM 803 N N . LEU A 1 97 ? 10.961 3.243 -2.927 1.00 88.44 97 LEU A N 1
ATOM 804 C CA . LEU A 1 97 ? 10.434 3.373 -4.289 1.00 88.44 97 LEU A CA 1
ATOM 805 C C . LEU A 1 97 ? 8.908 3.466 -4.295 1.00 88.44 97 LEU A C 1
ATOM 807 O O . LEU A 1 97 ? 8.340 4.302 -4.993 1.00 88.44 97 LEU A O 1
ATOM 811 N N . VAL A 1 98 ? 8.244 2.614 -3.514 1.00 92.00 98 VAL A N 1
ATOM 812 C CA . VAL A 1 98 ? 6.787 2.584 -3.368 1.00 92.00 98 VAL A CA 1
ATOM 813 C C . VAL A 1 98 ? 6.430 3.129 -1.989 1.00 92.00 98 VAL A C 1
ATOM 815 O O . VAL A 1 98 ? 6.294 2.386 -1.019 1.00 92.00 98 VAL A O 1
ATOM 818 N N . LEU A 1 99 ? 6.320 4.456 -1.904 1.00 89.94 99 LEU A N 1
ATOM 819 C CA . LEU A 1 99 ? 6.074 5.163 -0.648 1.00 89.94 99 LEU A CA 1
ATOM 820 C C . LEU A 1 99 ? 4.588 5.478 -0.462 1.00 89.94 99 LEU A C 1
ATOM 822 O O . LEU A 1 99 ? 4.073 6.433 -1.039 1.00 89.94 99 LEU A O 1
ATOM 826 N N . PHE A 1 100 ? 3.887 4.713 0.363 1.00 93.62 100 PHE A N 1
ATOM 827 C CA . PHE A 1 100 ? 2.500 5.026 0.704 1.00 93.62 100 PHE A CA 1
ATOM 828 C C . PHE A 1 100 ? 2.407 5.885 1.968 1.00 93.62 100 PHE A C 1
ATOM 830 O O . PHE A 1 100 ? 3.154 5.666 2.919 1.00 93.62 100 PHE A O 1
ATOM 837 N N . SER A 1 101 ? 1.477 6.843 1.979 1.00 92.81 101 SER A N 1
ATOM 838 C CA . SER A 1 101 ? 1.182 7.709 3.120 1.00 92.81 101 SER A CA 1
ATOM 839 C C . SER A 1 101 ? -0.296 7.653 3.493 1.00 92.81 101 SER A C 1
ATOM 841 O O . SER A 1 101 ? -1.186 8.002 2.709 1.00 92.81 101 SER A O 1
ATOM 843 N N . TYR A 1 102 ? -0.559 7.278 4.743 1.00 92.31 102 TYR A N 1
ATOM 844 C CA . TYR A 1 102 ? -1.894 7.310 5.323 1.00 92.31 102 TYR A CA 1
ATOM 845 C C . TYR A 1 102 ? -2.390 8.747 5.505 1.00 92.31 102 TYR A C 1
ATOM 847 O O . TYR A 1 102 ? -3.581 9.009 5.353 1.00 92.31 102 TYR A O 1
ATOM 855 N N . GLN A 1 103 ? -1.505 9.700 5.812 1.00 89.31 103 GLN A N 1
ATOM 856 C CA . GLN A 1 103 ? -1.876 11.109 5.917 1.00 89.31 103 GLN A CA 1
ATOM 857 C C . GLN A 1 103 ? -2.398 11.651 4.580 1.00 89.31 103 GLN A C 1
ATOM 859 O O . GLN A 1 103 ? -3.442 12.306 4.558 1.00 89.31 103 GLN A O 1
ATOM 864 N N . SER A 1 104 ? -1.715 11.354 3.473 1.00 87.94 104 SER A N 1
ATOM 865 C CA . SER A 1 104 ? -2.158 11.745 2.128 1.00 87.94 104 SER A CA 1
ATOM 866 C C . SER A 1 104 ? -3.476 11.073 1.743 1.00 87.94 104 SER A C 1
ATOM 868 O O . SER A 1 104 ? -4.400 11.757 1.289 1.00 87.94 104 SER A O 1
ATOM 870 N N . TYR A 1 105 ? -3.612 9.777 2.047 1.00 89.25 105 TYR A N 1
ATOM 871 C CA . TYR A 1 105 ? -4.859 9.029 1.883 1.00 89.25 105 TYR A CA 1
ATOM 872 C C . TYR A 1 105 ? -6.020 9.678 2.656 1.00 89.25 105 TYR A C 1
ATOM 874 O O . TYR A 1 105 ? -7.066 9.981 2.084 1.00 89.25 105 TYR A O 1
ATOM 882 N N . ALA A 1 106 ? -5.820 9.991 3.939 1.00 87.50 106 ALA A N 1
ATOM 883 C CA . ALA A 1 106 ? -6.836 10.606 4.794 1.00 87.50 106 ALA A CA 1
ATOM 884 C C . ALA A 1 106 ? -7.225 12.032 4.356 1.00 87.50 106 ALA A C 1
ATOM 886 O O . ALA A 1 106 ? -8.331 12.482 4.653 1.00 87.50 106 ALA A O 1
ATOM 887 N N . MET A 1 107 ? -6.340 12.743 3.649 1.00 86.62 107 MET A N 1
ATOM 888 C CA . MET A 1 107 ? -6.617 14.055 3.051 1.00 86.62 107 MET A CA 1
ATOM 889 C C . MET A 1 107 ? -7.290 13.968 1.670 1.00 86.62 107 MET A C 1
ATOM 891 O O . MET A 1 107 ? -7.527 15.007 1.054 1.00 86.62 107 MET A O 1
ATOM 895 N N . GLY A 1 108 ? -7.583 12.763 1.169 1.00 83.88 108 GLY A N 1
ATOM 896 C CA . GLY A 1 108 ? -8.201 12.558 -0.143 1.00 83.88 108 GLY A CA 1
ATOM 897 C C . GLY A 1 108 ? -7.265 12.832 -1.322 1.00 83.88 108 GLY A C 1
ATOM 898 O O . GLY A 1 108 ? -7.739 13.082 -2.426 1.00 83.88 108 GLY A O 1
ATOM 899 N N . LYS A 1 109 ? -5.943 12.813 -1.100 1.00 80.81 109 LYS A N 1
ATOM 900 C CA . LYS A 1 109 ? -4.925 13.015 -2.149 1.00 80.81 109 LYS A CA 1
ATOM 901 C C . LYS A 1 109 ? -4.477 11.712 -2.818 1.00 80.81 109 LYS A C 1
ATOM 903 O O . LYS A 1 109 ? -3.624 11.752 -3.697 1.00 80.81 109 LYS A O 1
ATOM 908 N N . GLY A 1 110 ? -5.028 10.583 -2.377 1.00 81.50 110 GLY A N 1
ATOM 909 C CA . GLY A 1 110 ? -4.547 9.257 -2.733 1.00 81.50 110 GLY A CA 1
ATOM 910 C C . GLY A 1 110 ? -3.468 8.742 -1.785 1.00 81.50 110 GLY A C 1
ATOM 911 O O . GLY A 1 110 ? -2.923 9.474 -0.958 1.00 81.50 110 GLY A O 1
ATOM 912 N N . ILE A 1 111 ? -3.184 7.446 -1.890 1.00 84.94 111 ILE A N 1
ATOM 913 C CA . ILE A 1 111 ? -2.266 6.734 -0.985 1.00 84.94 111 ILE A CA 1
ATOM 914 C C . ILE A 1 111 ? -0.801 7.043 -1.290 1.00 84.94 111 ILE A C 1
ATOM 916 O O . ILE A 1 111 ? 0.051 6.910 -0.419 1.00 84.94 111 ILE A O 1
ATOM 920 N N . HIS A 1 112 ? -0.505 7.434 -2.525 1.00 82.81 112 HIS A N 1
ATOM 921 C CA . HIS A 1 112 ? 0.815 7.851 -2.969 1.00 82.81 112 HIS A CA 1
ATOM 922 C C . HIS A 1 112 ? 0.743 9.343 -3.301 1.00 82.81 112 HIS A C 1
ATOM 924 O O . HIS A 1 112 ? -0.168 9.759 -4.014 1.00 82.81 112 HIS A O 1
ATOM 930 N N . GLU A 1 113 ? 1.676 10.149 -2.781 1.00 63.97 113 GLU A N 1
ATOM 931 C CA . GLU A 1 113 ? 1.670 11.615 -2.960 1.00 63.97 113 GLU A CA 1
ATOM 932 C C . GLU A 1 113 ? 1.706 12.042 -4.433 1.00 63.97 113 GLU A C 1
ATOM 934 O O . GLU A 1 113 ? 1.215 13.113 -4.788 1.00 63.97 113 GLU A O 1
ATOM 939 N N . LEU A 1 114 ? 2.262 11.178 -5.279 1.00 59.94 114 LEU A N 1
ATOM 940 C CA . LEU A 1 114 ? 2.360 11.334 -6.720 1.00 59.94 114 LEU A CA 1
ATOM 941 C C . LEU A 1 114 ? 1.426 10.328 -7.399 1.00 59.94 114 LEU A C 1
ATOM 943 O O . LEU A 1 114 ? 1.865 9.443 -8.123 1.00 59.94 114 LEU A O 1
ATOM 947 N N . GLN A 1 115 ? 0.122 10.385 -7.123 1.00 54.12 115 GLN A N 1
ATOM 948 C CA . GLN A 1 115 ? -0.816 9.674 -7.990 1.00 54.12 115 GLN A CA 1
ATOM 949 C C . GLN A 1 115 ? -0.756 10.324 -9.381 1.00 54.12 115 GLN A C 1
ATOM 951 O O . GLN A 1 115 ? -1.039 11.523 -9.495 1.00 54.12 115 GLN A O 1
ATOM 956 N N . PRO A 1 116 ? -0.420 9.571 -10.447 1.00 46.94 116 PRO A N 1
ATOM 957 C CA . PRO A 1 116 ? -0.588 10.071 -11.799 1.00 46.94 116 PRO A CA 1
ATOM 958 C C . PRO A 1 116 ? -2.060 10.441 -11.936 1.00 46.94 116 PRO A C 1
ATOM 960 O O . PRO A 1 116 ? -2.930 9.615 -11.652 1.00 46.94 116 PRO A O 1
ATOM 963 N N . THR A 1 117 ? -2.350 11.684 -12.323 1.00 41.31 117 THR A N 1
ATOM 964 C CA . THR A 1 117 ? -3.724 12.124 -12.567 1.00 41.31 117 THR A CA 1
ATOM 965 C C . THR A 1 117 ? -4.424 11.082 -13.423 1.00 41.31 117 THR A C 1
ATOM 967 O O . THR A 1 117 ? -3.949 10.753 -14.513 1.00 41.31 117 THR A O 1
ATOM 970 N N . THR A 1 118 ? -5.523 10.541 -12.900 1.00 39.09 118 THR A N 1
ATOM 971 C CA . THR A 1 118 ? -6.416 9.629 -13.608 1.00 39.09 118 THR A CA 1
ATOM 972 C C . THR A 1 118 ? -6.608 10.119 -15.036 1.00 39.09 118 THR A C 1
ATOM 974 O O . THR A 1 118 ? -6.918 11.290 -15.248 1.00 39.09 118 THR A O 1
ATOM 977 N N . THR A 1 119 ? -6.463 9.196 -15.985 1.00 38.97 119 THR A N 1
ATOM 978 C CA . THR A 1 119 ? -6.570 9.369 -17.441 1.00 38.97 119 THR A CA 1
ATOM 979 C C . THR A 1 119 ? -5.415 10.118 -18.107 1.00 38.97 119 THR A C 1
ATOM 981 O O . THR A 1 119 ? -5.049 11.229 -17.741 1.00 38.97 119 THR A O 1
ATOM 984 N N . GLY A 1 120 ? -4.837 9.467 -19.121 1.00 40.78 120 GLY A N 1
ATOM 985 C CA . GLY A 1 120 ? -3.683 9.933 -19.878 1.00 40.78 120 GLY A CA 1
ATOM 986 C C . GLY A 1 120 ? -3.893 11.311 -20.495 1.00 40.78 120 GLY A C 1
ATOM 987 O O . GLY A 1 120 ? -4.395 11.441 -21.609 1.00 40.78 120 GLY A O 1
ATOM 988 N N . VAL A 1 121 ? -3.443 12.333 -19.774 1.00 36.59 121 VAL A N 1
ATOM 989 C CA . VAL A 1 121 ? -3.214 13.672 -20.302 1.00 36.59 121 VAL A CA 1
ATOM 990 C C . VAL A 1 121 ? -1.841 14.126 -19.827 1.00 36.59 121 VAL A C 1
ATOM 992 O O . VAL A 1 121 ? -1.693 14.877 -18.868 1.00 36.59 121 VAL A O 1
ATOM 995 N N . ILE A 1 122 ? -0.806 13.668 -20.529 1.00 40.84 122 ILE A N 1
ATOM 996 C CA . ILE A 1 122 ? 0.514 14.295 -20.464 1.00 40.84 122 ILE A CA 1
ATOM 997 C C . ILE A 1 122 ? 0.464 15.484 -21.434 1.00 40.84 122 ILE A C 1
ATOM 999 O O . ILE A 1 122 ? 0.345 15.302 -22.644 1.00 40.84 122 ILE A O 1
ATOM 1003 N N . GLY A 1 123 ? 0.498 16.715 -20.915 1.00 39.22 123 GLY A N 1
ATOM 1004 C CA . GLY A 1 123 ? 0.608 17.927 -21.741 1.00 39.22 123 GLY A CA 1
ATOM 1005 C C . GLY A 1 123 ? -0.651 18.333 -22.523 1.00 39.22 123 GLY A C 1
ATOM 1006 O O . GLY A 1 123 ? -0.542 18.812 -23.650 1.00 39.22 123 GLY A O 1
ATOM 1007 N N . GLY A 1 124 ? -1.852 18.149 -21.966 1.00 35.78 124 GLY A N 1
ATOM 1008 C CA . GLY A 1 124 ? -3.098 18.655 -22.569 1.00 35.78 124 GLY A CA 1
ATOM 1009 C C . GLY A 1 124 ? -3.590 17.893 -23.806 1.00 35.78 124 GLY A C 1
ATOM 1010 O O . GLY A 1 124 ? -4.558 18.314 -24.438 1.00 35.78 124 GLY A O 1
ATOM 1011 N N . ARG A 1 125 ? -2.964 16.764 -24.155 1.00 32.72 125 ARG A N 1
ATOM 1012 C CA . ARG A 1 125 ? -3.469 15.843 -25.177 1.00 32.72 125 ARG A CA 1
ATOM 1013 C C . ARG A 1 125 ? -4.042 14.599 -24.515 1.00 32.72 125 ARG A C 1
ATOM 1015 O O . ARG A 1 125 ? -3.314 13.853 -23.871 1.00 32.72 125 ARG A O 1
ATOM 1022 N N . VAL A 1 12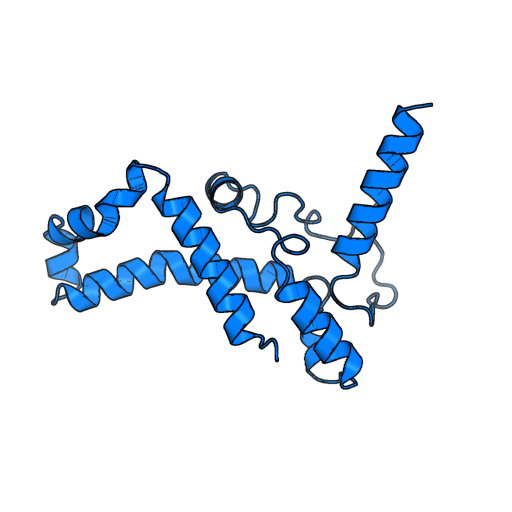6 ? -5.341 14.386 -24.718 1.00 36.19 126 VAL A N 1
ATOM 1023 C CA . VAL A 1 126 ? -5.958 13.061 -24.608 1.00 36.19 126 VAL A CA 1
ATOM 1024 C C . VAL A 1 126 ? -5.236 12.187 -25.625 1.00 36.19 126 VAL A C 1
ATOM 1026 O O . VAL A 1 126 ? -5.263 12.496 -26.819 1.00 36.19 126 VAL A O 1
ATOM 1029 N N . LEU A 1 127 ? -4.536 11.152 -25.160 1.00 43.25 127 LEU A N 1
ATOM 1030 C CA . LEU A 1 127 ? -4.043 10.122 -26.065 1.00 43.25 127 LEU A CA 1
ATOM 1031 C C . LEU A 1 127 ? -5.286 9.490 -26.695 1.00 43.25 127 LEU A C 1
ATOM 1033 O O . LEU A 1 127 ? -6.097 8.869 -26.007 1.00 43.25 127 LEU A O 1
ATOM 1037 N N . ALA A 1 128 ? -5.488 9.763 -27.985 1.00 39.75 128 ALA A N 1
ATOM 1038 C CA . ALA A 1 128 ? -6.467 9.056 -28.790 1.00 39.75 128 ALA A CA 1
ATOM 1039 C C . ALA A 1 128 ? -6.224 7.549 -28.632 1.00 39.75 128 ALA A C 1
ATOM 1041 O O . ALA A 1 128 ? -5.099 7.138 -28.352 1.00 39.75 128 ALA A O 1
ATOM 1042 N N . ALA A 1 129 ? -7.286 6.758 -28.765 1.00 45.94 129 ALA A N 1
ATOM 1043 C CA . ALA A 1 129 ? -7.289 5.303 -28.646 1.00 45.94 129 ALA A CA 1
ATOM 1044 C C . ALA A 1 129 ? -6.474 4.611 -29.763 1.00 45.94 129 ALA A C 1
ATOM 1046 O O . ALA A 1 129 ? 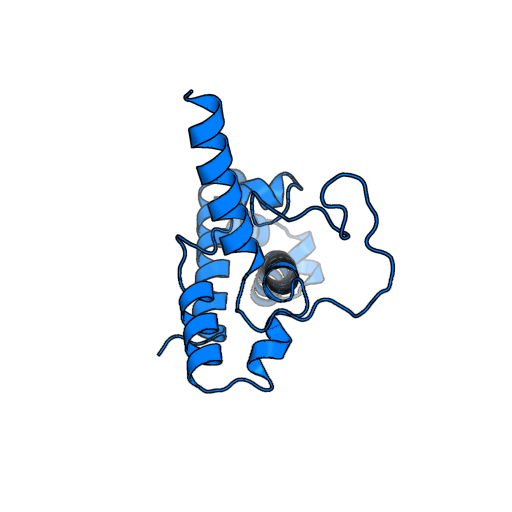-7.017 3.838 -30.546 1.00 45.94 129 ALA A O 1
ATOM 1047 N N . ASP A 1 130 ? -5.181 4.907 -29.831 1.00 42.56 130 ASP A N 1
ATOM 1048 C CA . ASP A 1 130 ? -4.179 4.267 -30.669 1.00 42.56 130 ASP A CA 1
ATOM 1049 C C . ASP A 1 130 ? -3.351 3.366 -29.749 1.00 42.56 130 ASP A C 1
ATOM 1051 O O . ASP A 1 130 ? -2.768 3.867 -28.792 1.00 42.56 130 ASP A O 1
ATOM 1055 N N . GLU A 1 131 ? -3.395 2.054 -30.013 1.00 49.84 131 GLU A N 1
ATOM 1056 C CA . GLU A 1 131 ? -2.661 0.957 -29.352 1.00 49.84 131 GLU A CA 1
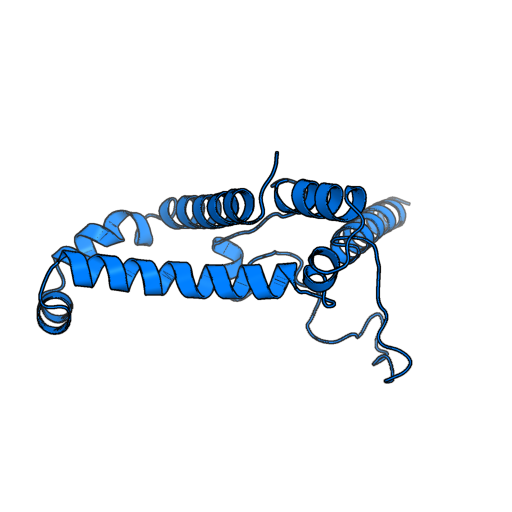ATOM 1057 C C . GLU A 1 131 ? -2.314 1.206 -27.875 1.00 49.84 131 GLU A C 1
ATOM 1059 O O . GLU A 1 131 ? -1.326 1.865 -27.557 1.00 49.84 131 GLU A O 1
ATOM 1064 N N . GLU A 1 132 ? -3.128 0.642 -26.972 1.00 59.56 132 GLU A N 1
ATOM 1065 C CA . GLU A 1 132 ? -2.897 0.626 -25.523 1.00 59.56 132 GLU A CA 1
ATOM 1066 C C . GLU A 1 132 ? -1.399 0.450 -25.236 1.00 59.56 132 GLU A C 1
ATOM 1068 O O . GLU A 1 132 ? -0.813 -0.585 -25.548 1.00 59.56 132 GLU A O 1
ATOM 1073 N N . PHE A 1 133 ? -0.740 1.509 -24.756 1.00 64.75 133 PHE A N 1
ATOM 1074 C CA . PHE A 1 133 ? 0.702 1.500 -24.537 1.00 64.75 133 PHE A CA 1
ATOM 1075 C C . PHE A 1 133 ? 1.027 0.448 -23.472 1.00 64.75 133 PHE A C 1
ATOM 1077 O O . PHE A 1 133 ? 0.876 0.694 -22.276 1.00 64.75 133 PHE A O 1
ATOM 1084 N N . VAL A 1 134 ? 1.466 -0.736 -23.906 1.00 65.56 134 VAL A N 1
ATOM 1085 C CA . VAL A 1 134 ? 1.839 -1.827 -23.005 1.00 65.56 134 VAL A CA 1
ATOM 1086 C C . VAL A 1 134 ? 3.323 -1.716 -22.685 1.00 65.56 134 VAL A C 1
ATOM 1088 O O . VAL A 1 134 ? 4.192 -2.142 -23.450 1.00 65.56 134 VAL A O 1
ATOM 1091 N N . CYS A 1 135 ? 3.639 -1.140 -21.527 1.00 76.12 135 CYS A N 1
ATOM 1092 C CA . CYS A 1 135 ? 5.003 -1.155 -21.024 1.00 76.12 135 CYS A CA 1
ATOM 1093 C C . CYS A 1 135 ? 5.312 -2.509 -20.374 1.00 76.12 135 CYS A C 1
ATOM 1095 O O . CYS A 1 135 ? 4.675 -2.897 -19.402 1.00 76.12 135 CYS A O 1
ATOM 1097 N N . CYS A 1 136 ? 6.340 -3.206 -20.862 1.00 85.5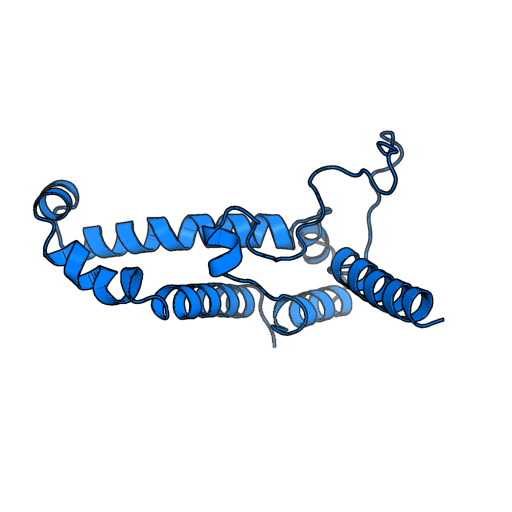0 136 CYS A N 1
ATOM 1098 C CA . CYS A 1 136 ? 6.814 -4.462 -20.264 1.00 85.50 136 CYS A CA 1
ATOM 1099 C C . CYS A 1 136 ? 7.757 -4.253 -19.062 1.00 85.50 136 CYS A C 1
ATOM 1101 O O . CYS A 1 136 ? 8.396 -5.202 -18.606 1.00 85.50 136 CYS A O 1
ATOM 1103 N N . PHE A 1 137 ? 7.912 -3.010 -18.597 1.00 89.81 137 PHE A N 1
ATOM 1104 C CA . PHE A 1 137 ? 8.790 -2.662 -17.488 1.00 89.81 137 PHE A CA 1
ATOM 1105 C C . PHE A 1 137 ? 7.956 -2.414 -16.216 1.00 89.81 137 PHE A C 1
ATOM 1107 O O . PHE A 1 137 ? 7.107 -1.518 -16.231 1.00 89.81 137 PHE A O 1
ATOM 1114 N N . PRO A 1 138 ? 8.198 -3.152 -15.113 1.00 93.25 138 PRO A N 1
ATOM 1115 C CA . PRO A 1 138 ? 7.461 -2.973 -13.865 1.00 93.25 138 PRO A CA 1
ATOM 1116 C C . PRO A 1 138 ? 7.544 -1.545 -13.324 1.00 93.25 138 PRO A C 1
ATOM 1118 O O . PRO A 1 138 ? 8.637 -0.999 -13.194 1.00 93.25 138 PRO A O 1
ATOM 1121 N N . PHE A 1 139 ? 6.403 -0.955 -12.965 1.00 92.75 139 PHE A N 1
ATOM 1122 C CA . PHE A 1 139 ? 6.335 0.380 -12.353 1.00 92.75 139 PHE A CA 1
ATOM 1123 C C . PHE A 1 139 ? 7.021 1.491 -13.172 1.00 92.75 139 PHE A C 1
ATOM 1125 O O . PHE A 1 139 ? 7.594 2.429 -12.612 1.00 92.75 139 PHE A O 1
ATOM 1132 N N . PHE A 1 140 ? 6.976 1.417 -14.510 1.00 90.38 140 PHE A N 1
ATOM 1133 C CA . PHE A 1 140 ? 7.665 2.384 -15.378 1.00 90.38 140 PHE A CA 1
ATOM 1134 C C . PHE A 1 140 ? 7.286 3.846 -15.093 1.00 90.38 140 PHE A C 1
ATOM 1136 O O . PHE A 1 140 ? 8.114 4.736 -15.286 1.00 90.38 140 PHE A O 1
ATOM 1143 N N . TRP A 1 141 ? 6.053 4.102 -14.641 1.00 88.06 141 TRP A N 1
ATOM 1144 C CA . TRP A 1 141 ? 5.581 5.451 -14.333 1.00 88.06 141 TRP A CA 1
ATOM 1145 C C . TRP A 1 141 ? 6.340 6.059 -13.154 1.00 88.06 141 TRP A C 1
ATOM 1147 O O . TRP A 1 141 ? 6.723 7.217 -13.249 1.00 88.06 141 TRP A O 1
ATOM 1157 N N . LEU A 1 142 ? 6.671 5.273 -12.121 1.00 88.12 142 LEU A N 1
ATOM 1158 C CA . LEU A 1 142 ? 7.471 5.748 -10.985 1.00 88.12 142 LEU A CA 1
ATOM 1159 C C . LEU A 1 142 ? 8.870 6.164 -11.429 1.00 88.12 142 LEU A C 1
ATOM 1161 O O . LEU A 1 142 ? 9.389 7.199 -11.019 1.00 88.12 142 LEU A O 1
ATOM 1165 N N . ILE A 1 143 ? 9.483 5.371 -12.309 1.00 85.06 143 ILE A N 1
ATOM 1166 C CA . ILE A 1 143 ? 10.814 5.679 -12.838 1.00 85.06 143 ILE A CA 1
ATOM 1167 C C . ILE A 1 143 ? 10.761 6.913 -13.732 1.00 85.06 143 ILE A C 1
ATOM 1169 O O . ILE A 1 143 ? 11.614 7.793 -13.615 1.00 85.06 143 ILE A O 1
ATOM 1173 N N . LYS A 1 144 ? 9.763 6.990 -14.616 1.00 85.88 144 LYS A N 1
ATOM 1174 C CA . LYS A 1 144 ? 9.547 8.148 -15.484 1.00 85.88 144 LYS A CA 1
ATOM 1175 C C . LYS A 1 144 ? 9.404 9.422 -14.651 1.00 85.88 144 LYS A C 1
ATOM 1177 O O . LYS A 1 144 ? 10.127 10.380 -14.906 1.00 85.88 144 LYS A O 1
ATOM 1182 N N . GLU A 1 145 ? 8.545 9.408 -13.637 1.00 82.81 145 GLU A N 1
ATOM 1183 C CA . GLU A 1 145 ? 8.320 10.545 -12.740 1.00 82.81 145 GLU A CA 1
ATOM 1184 C C . GLU A 1 145 ? 9.581 10.920 -11.959 1.00 82.81 145 GLU A C 1
ATOM 1186 O O . GLU A 1 145 ? 9.925 12.097 -11.877 1.00 82.81 145 GLU A O 1
ATOM 1191 N N . ALA A 1 146 ? 10.332 9.940 -11.449 1.00 83.81 146 ALA A N 1
ATOM 1192 C CA . ALA A 1 146 ? 11.590 10.200 -10.754 1.00 83.81 146 ALA A CA 1
ATOM 1193 C C . ALA A 1 146 ? 12.631 10.870 -11.669 1.00 83.81 146 ALA A C 1
ATOM 1195 O O . ALA A 1 146 ? 13.327 11.799 -11.247 1.00 83.81 146 ALA A O 1
ATOM 1196 N N . ILE A 1 147 ? 12.737 10.426 -12.926 1.00 85.19 147 ILE A N 1
ATOM 1197 C CA . ILE A 1 147 ? 13.627 11.032 -13.926 1.00 85.19 147 ILE A CA 1
ATOM 1198 C C . ILE A 1 147 ? 13.171 12.455 -14.260 1.00 85.19 147 ILE A C 1
ATOM 1200 O O . ILE A 1 147 ? 14.000 13.365 -14.287 1.00 85.19 147 ILE A O 1
ATOM 1204 N N . GLU A 1 148 ? 11.873 12.660 -14.488 1.00 85.62 148 GLU A N 1
ATOM 1205 C CA . GLU A 1 148 ? 11.293 13.972 -14.794 1.00 85.62 148 GLU A CA 1
ATOM 1206 C C . GLU A 1 148 ? 11.516 14.961 -13.643 1.00 85.62 148 GLU A C 1
ATOM 1208 O O . GLU A 1 148 ? 12.054 16.045 -13.866 1.00 85.62 148 GLU A O 1
ATOM 1213 N N . ALA A 1 149 ? 11.251 14.551 -12.400 1.00 83.38 149 ALA A N 1
ATOM 1214 C CA . ALA A 1 149 ? 11.482 15.372 -11.214 1.00 83.38 149 ALA A CA 1
ATOM 1215 C C . ALA A 1 149 ? 12.958 15.782 -11.061 1.00 83.38 149 ALA A C 1
ATOM 1217 O O . ALA A 1 149 ? 13.267 16.930 -10.729 1.00 83.38 149 ALA A O 1
ATOM 1218 N N . LYS A 1 150 ? 13.898 14.864 -11.327 1.00 85.50 150 LYS A N 1
ATOM 1219 C CA . LYS A 1 150 ? 15.337 15.174 -11.300 1.00 85.50 150 LYS A CA 1
ATOM 1220 C C . LYS A 1 150 ? 15.744 16.118 -12.429 1.00 85.50 150 LYS A C 1
ATOM 1222 O O . LYS A 1 150 ? 16.552 17.016 -12.198 1.00 85.50 150 LYS A O 1
ATOM 1227 N N . LEU A 1 151 ? 15.204 15.929 -13.631 1.00 89.44 151 LEU A N 1
ATOM 1228 C CA . LEU A 1 151 ? 15.491 16.778 -14.785 1.00 89.44 151 LEU A CA 1
ATOM 1229 C C . LEU A 1 151 ? 15.001 18.213 -14.566 1.00 89.44 151 LEU A C 1
ATOM 1231 O O . LEU A 1 151 ? 15.724 19.163 -14.875 1.00 89.44 151 LEU A O 1
ATOM 1235 N N . ASP A 1 152 ? 13.808 18.377 -14.002 1.00 86.88 152 ASP A N 1
ATOM 1236 C CA . ASP A 1 152 ? 13.249 19.695 -13.719 1.00 86.88 152 ASP A CA 1
ATOM 1237 C C . ASP A 1 152 ? 14.033 20.417 -12.622 1.00 86.88 152 ASP A C 1
ATOM 1239 O O . ASP A 1 152 ? 14.345 21.597 -12.782 1.00 86.88 152 ASP A O 1
ATOM 1243 N N . ALA A 1 153 ? 14.488 19.703 -11.587 1.00 87.31 153 ALA A N 1
ATOM 1244 C CA . ALA A 1 153 ? 15.375 20.275 -10.575 1.00 87.31 153 ALA A CA 1
ATOM 1245 C C . ALA A 1 153 ? 16.670 20.851 -11.187 1.00 87.31 153 ALA A C 1
ATOM 1247 O O . ALA A 1 153 ? 17.087 21.958 -10.831 1.00 87.31 153 ALA A O 1
ATOM 1248 N N . VAL A 1 154 ? 17.287 20.146 -12.147 1.00 89.88 154 VAL A N 1
ATOM 1249 C CA . VAL A 1 154 ? 18.491 20.621 -12.859 1.00 89.88 154 VAL A CA 1
ATOM 1250 C C . VAL A 1 154 ? 18.193 21.883 -13.672 1.00 89.88 154 VAL A C 1
ATOM 1252 O O . VAL A 1 154 ? 18.974 22.835 -13.638 1.00 89.88 154 VAL A O 1
ATOM 1255 N N . ARG A 1 155 ? 17.049 21.920 -14.363 1.00 86.38 155 ARG A N 1
ATOM 1256 C CA . ARG A 1 155 ? 16.618 23.072 -15.172 1.00 86.38 155 ARG A CA 1
ATOM 1257 C C . ARG A 1 155 ? 16.326 24.309 -14.330 1.00 86.38 155 ARG A C 1
ATOM 1259 O O . ARG A 1 155 ? 16.664 25.401 -14.755 1.00 86.38 155 ARG A O 1
ATOM 1266 N N . THR A 1 156 ? 15.733 24.149 -13.148 1.00 84.31 156 THR A N 1
ATOM 1267 C CA . THR A 1 156 ? 15.453 25.267 -12.227 1.00 84.31 156 THR A CA 1
ATOM 1268 C C . THR A 1 156 ? 16.686 25.780 -11.480 1.00 84.31 156 THR A C 1
ATOM 1270 O O . THR A 1 156 ? 16.617 26.825 -10.840 1.00 84.31 156 THR A O 1
ATOM 1273 N N . SER A 1 157 ? 17.798 25.041 -11.534 1.00 73.25 157 SER A N 1
ATOM 1274 C CA . SER A 1 157 ? 19.070 25.403 -10.892 1.00 73.25 157 SER A CA 1
ATOM 1275 C C . SER A 1 157 ? 20.048 26.127 -11.832 1.00 73.25 157 SER A C 1
ATOM 1277 O O . SER A 1 157 ? 21.128 26.512 -11.385 1.00 73.25 157 SER A O 1
ATOM 1279 N N . SER A 1 158 ? 19.701 26.261 -13.120 1.00 57.53 158 SER A N 1
ATOM 1280 C CA . SER A 1 158 ? 20.487 26.940 -14.166 1.00 57.53 158 SER A CA 1
ATOM 1281 C C . SER A 1 158 ? 19.858 28.281 -14.526 1.00 57.53 158 SER A C 1
ATOM 1283 O O . SER A 1 158 ? 20.629 29.219 -14.820 1.00 57.53 158 SER A O 1
#

pLDDT: mean 81.42, std 16.14, range [32.72, 96.12]

Sequence (158 aa):
SDTFYGALVKHIKNLLEEREKNFVYKEWVLNEALSTEKLQSGGTFQNVLTRRLDEVIIPLFADILLFVDHYSNLNLLKEARDYVEQLWLSIFSNEELVLFSYQSYAMGKGIHELQPTTTGVIGGRVLAADEEFVCCFPFFWLIKEAIEAKLDAVRTSS

Foldseek 3Di:
DQDPVNLLVVLLVVQVVLVCVPVVCVCVLVVQVPDPVLCVVQVDSVSSVVVVVCVSRVVVSVLVVCVQCVLHLVVLVVPDDPVQVVQLSVQSNDCVLVPFYNVCVVVVCGRDVDDPPPADDDPNDRPPPDPSPRDNHGPVVSVVVVVVVVVVVVVVVD

Radius of gyration: 19.57 Å; chains: 1; bounding box: 46×42×55 Å